Protein AF-A0A383A325-F1 (afdb_monomer)

Organism: NCBI:txid408172

Secondary structure (DSSP, 8-state):
-HHHHHHHHHHHHHTSS--SS-HHHHHHHHHHHHHHHHH-GGG--TTSGGG--S-PPPTTS-----SS---PPPP--S--

Structure (mmCIF, N/CA/C/O backbone):
data_AF-A0A383A325-F1
#
_entry.id   AF-A0A383A325-F1
#
loop_
_atom_site.group_PDB
_atom_site.id
_atom_site.type_symbol
_atom_site.label_atom_id
_atom_site.label_alt_id
_atom_site.label_comp_id
_atom_site.label_asym_id
_atom_site.label_entity_id
_atom_site.label_seq_id
_atom_site.pdbx_PDB_ins_code
_atom_site.Cartn_x
_atom_site.Cartn_y
_atom_site.Cartn_z
_atom_site.occupancy
_atom_site.B_iso_or_equiv
_atom_site.auth_seq_id
_atom_site.auth_comp_id
_atom_site.auth_asym_id
_atom_site.auth_atom_id
_atom_site.pdbx_PDB_model_num
ATOM 1 N N . VAL A 1 1 ? -8.880 -11.697 3.551 1.00 83.62 1 VAL A N 1
ATOM 2 C CA . VAL A 1 1 ? -9.726 -11.323 2.393 1.00 83.62 1 VAL A CA 1
ATOM 3 C C . VAL A 1 1 ? -9.350 -9.936 1.887 1.00 83.62 1 VAL A C 1
ATOM 5 O O . VAL A 1 1 ? -8.749 -9.883 0.828 1.00 83.62 1 VAL A O 1
ATOM 8 N N . LEU A 1 2 ? -9.548 -8.855 2.656 1.00 92.31 2 LEU A N 1
ATOM 9 C CA . LEU A 1 2 ? -9.209 -7.486 2.219 1.00 92.31 2 LEU A CA 1
ATOM 10 C C . LEU A 1 2 ? -7.726 -7.292 1.844 1.00 92.31 2 LEU A C 1
ATOM 12 O O . LEU A 1 2 ? -7.416 -6.859 0.741 1.00 92.31 2 LEU A O 1
ATOM 16 N N . ALA A 1 3 ? -6.793 -7.720 2.702 1.00 91.75 3 ALA A N 1
ATOM 17 C CA . ALA A 1 3 ? -5.359 -7.647 2.392 1.00 91.75 3 ALA A CA 1
ATOM 18 C C . ALA A 1 3 ? -4.968 -8.429 1.120 1.00 91.75 3 ALA A C 1
ATOM 20 O O . ALA A 1 3 ? -4.009 -8.089 0.438 1.00 91.75 3 ALA A O 1
ATOM 21 N N . GLU A 1 4 ? -5.699 -9.494 0.788 1.00 92.44 4 GLU A N 1
ATOM 22 C CA . GLU A 1 4 ? -5.461 -10.266 -0.434 1.00 92.44 4 GLU A CA 1
ATOM 23 C C . GLU A 1 4 ? -6.024 -9.561 -1.668 1.00 92.44 4 GLU A C 1
ATOM 25 O O . GLU A 1 4 ? -5.402 -9.588 -2.724 1.00 92.44 4 GLU A O 1
ATOM 30 N N . GLU A 1 5 ? -7.165 -8.893 -1.527 1.00 95.25 5 GLU A N 1
ATOM 3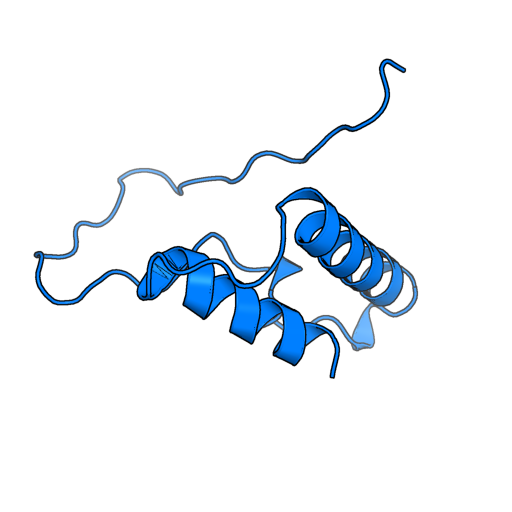1 C CA . GLU A 1 5 ? -7.746 -8.055 -2.568 1.00 95.25 5 GLU A CA 1
ATOM 32 C C . GLU A 1 5 ? -6.829 -6.890 -2.937 1.00 95.25 5 GLU A C 1
ATOM 34 O O . GLU A 1 5 ? -6.482 -6.754 -4.109 1.00 95.25 5 GLU A O 1
ATOM 39 N N . ILE A 1 6 ? -6.334 -6.148 -1.944 1.00 95.12 6 ILE A N 1
ATOM 40 C CA . ILE A 1 6 ? -5.371 -5.057 -2.157 1.00 95.12 6 ILE A CA 1
ATOM 41 C C . ILE A 1 6 ? -4.113 -5.581 -2.860 1.00 95.12 6 ILE A C 1
ATOM 43 O O . ILE A 1 6 ? -3.707 -5.017 -3.869 1.00 95.12 6 ILE A O 1
ATOM 47 N N . ARG A 1 7 ? -3.566 -6.736 -2.445 1.00 93.19 7 ARG A N 1
ATOM 48 C CA . ARG A 1 7 ? -2.408 -7.351 -3.126 1.00 93.19 7 ARG A CA 1
ATOM 49 C C . ARG A 1 7 ? -2.658 -7.678 -4.598 1.00 93.19 7 ARG A C 1
ATOM 51 O O . ARG A 1 7 ? -1.725 -7.622 -5.400 1.00 93.19 7 ARG A O 1
ATOM 58 N N . ARG A 1 8 ? -3.884 -8.058 -4.973 1.00 94.38 8 ARG A N 1
ATOM 59 C CA . ARG A 1 8 ? -4.226 -8.288 -6.387 1.00 94.38 8 ARG A CA 1
ATOM 60 C C . ARG A 1 8 ? -4.177 -6.982 -7.174 1.00 94.38 8 ARG A C 1
ATOM 62 O O . ARG A 1 8 ? -3.645 -6.980 -8.281 1.00 94.38 8 ARG A O 1
ATOM 69 N N . HIS A 1 9 ? -4.671 -5.893 -6.592 1.00 95.31 9 HIS A N 1
ATOM 70 C CA . HIS A 1 9 ? -4.609 -4.566 -7.203 1.00 95.31 9 HIS A CA 1
ATOM 71 C C . HIS A 1 9 ? -3.178 -4.019 -7.260 1.00 95.31 9 HIS A C 1
ATOM 73 O O . HIS A 1 9 ? -2.775 -3.531 -8.312 1.00 95.31 9 HIS A O 1
ATOM 79 N N . ASP A 1 10 ? -2.370 -4.218 -6.215 1.00 92.88 10 ASP A N 1
ATOM 80 C CA . ASP A 1 10 ? -0.940 -3.880 -6.215 1.00 92.88 10 ASP A CA 1
ATOM 81 C C . ASP A 1 10 ? -0.198 -4.582 -7.347 1.00 92.88 10 ASP A C 1
ATOM 83 O O . ASP A 1 10 ? 0.586 -3.970 -8.067 1.00 92.88 10 ASP A O 1
ATOM 87 N N . HIS A 1 11 ? -0.436 -5.882 -7.525 1.00 91.94 11 HIS A N 1
ATOM 88 C CA . HIS A 1 11 ? 0.195 -6.639 -8.599 1.00 91.94 11 HIS A CA 1
ATOM 89 C C . HIS A 1 11 ? -0.231 -6.116 -9.976 1.00 91.94 11 HIS A C 1
ATOM 91 O O . HIS A 1 11 ? 0.608 -5.927 -10.857 1.00 91.94 11 HIS A O 1
ATOM 97 N N . ALA A 1 12 ? -1.525 -5.851 -10.156 1.00 94.06 12 ALA A N 1
ATOM 98 C CA . ALA A 1 12 ? -2.057 -5.289 -11.390 1.00 94.06 12 ALA A CA 1
ATOM 99 C C . ALA A 1 12 ? -1.429 -3.919 -11.715 1.00 94.06 12 ALA A C 1
ATOM 101 O O . ALA A 1 12 ? -1.017 -3.684 -12.848 1.00 94.06 12 ALA A O 1
ATOM 102 N N . TYR A 1 13 ? -1.264 -3.056 -10.709 1.00 92.81 13 TYR A N 1
ATOM 103 C CA . TYR A 1 13 ? -0.686 -1.722 -10.858 1.00 92.81 13 TYR A CA 1
ATOM 104 C C . TYR A 1 13 ? 0.841 -1.744 -11.044 1.00 92.81 13 TYR A C 1
ATOM 106 O O . TYR A 1 13 ? 1.350 -1.250 -12.048 1.00 92.81 13 TYR A O 1
ATOM 114 N N . TYR A 1 14 ? 1.586 -2.342 -10.109 1.00 89.31 14 TYR A N 1
ATOM 115 C CA . TYR A 1 14 ? 3.052 -2.267 -10.080 1.00 89.31 14 TYR A CA 1
ATOM 116 C C . TYR A 1 14 ? 3.756 -3.250 -11.017 1.00 89.31 14 TYR A C 1
ATOM 118 O O . TYR A 1 14 ? 4.882 -2.978 -11.427 1.00 89.31 14 TYR A O 1
ATOM 126 N N . VAL A 1 15 ? 3.152 -4.409 -11.300 1.00 88.56 15 VAL A N 1
ATOM 127 C CA . VAL A 1 15 ? 3.812 -5.485 -12.063 1.00 88.56 15 VAL A CA 1
ATOM 128 C C . VAL A 1 15 ? 3.254 -5.587 -13.473 1.00 88.56 15 VAL A C 1
ATOM 130 O O . VAL A 1 15 ? 4.024 -5.668 -14.425 1.00 88.56 15 VAL A O 1
ATOM 133 N N . LEU A 1 16 ? 1.927 -5.588 -13.612 1.00 90.50 16 LEU A N 1
ATOM 134 C CA . LEU A 1 16 ? 1.281 -5.753 -14.916 1.00 90.50 16 LEU A CA 1
ATOM 135 C C . LEU A 1 16 ? 1.102 -4.431 -15.668 1.00 90.50 16 LEU A C 1
ATOM 137 O O . LEU A 1 16 ? 0.924 -4.461 -16.879 1.00 90.50 16 LEU A O 1
ATOM 141 N N . ALA A 1 17 ? 1.160 -3.291 -14.969 1.00 91.19 17 ALA A N 1
ATOM 142 C CA . ALA A 1 17 ? 0.777 -1.984 -15.508 1.00 91.19 17 ALA A CA 1
ATOM 143 C C . ALA A 1 17 ? -0.653 -1.975 -16.103 1.00 91.19 17 ALA A C 1
ATOM 145 O O . ALA A 1 17 ? -0.949 -1.241 -17.045 1.00 91.19 17 ALA A O 1
ATOM 146 N N . GLU A 1 18 ? -1.545 -2.786 -15.528 1.00 95.44 18 GLU A N 1
ATOM 147 C CA . GLU A 1 18 ? -2.941 -2.983 -15.934 1.00 95.44 18 GLU A CA 1
ATOM 148 C C . GLU A 1 18 ? -3.868 -2.791 -14.719 1.00 95.44 18 GLU A C 1
ATOM 150 O O . GLU A 1 18 ? -4.426 -3.761 -14.202 1.00 95.44 18 GLU A O 1
ATOM 155 N N . PRO A 1 19 ? -4.025 -1.559 -14.196 1.00 94.25 19 PRO A N 1
ATOM 156 C CA . PRO A 1 19 ? -4.877 -1.313 -13.037 1.00 94.25 19 PRO A CA 1
ATOM 157 C C . PRO A 1 19 ? -6.326 -1.732 -13.309 1.00 94.25 19 PRO A C 1
ATOM 159 O O . PRO A 1 19 ? -6.917 -1.378 -14.328 1.00 94.25 19 PRO A O 1
ATOM 162 N N . THR A 1 20 ? -6.908 -2.481 -12.373 1.00 95.88 20 THR A N 1
ATOM 163 C CA . THR A 1 20 ? -8.273 -3.022 -12.499 1.00 95.88 20 THR A CA 1
ATOM 164 C C . THR A 1 20 ? -9.338 -2.165 -11.816 1.00 95.88 20 THR A C 1
ATOM 166 O O . THR A 1 20 ? -10.523 -2.429 -11.992 1.00 95.88 20 THR A O 1
ATOM 169 N N . ILE A 1 21 ? -8.919 -1.203 -10.992 1.00 96.38 21 ILE A N 1
ATOM 170 C CA . ILE A 1 21 ? -9.765 -0.279 -10.226 1.00 96.38 21 ILE A CA 1
ATOM 171 C C . ILE A 1 21 ? -9.150 1.122 -10.279 1.00 96.38 21 ILE A C 1
ATOM 173 O O . ILE A 1 21 ? -7.961 1.251 -10.586 1.00 96.38 21 ILE A O 1
ATOM 177 N N . SER A 1 22 ? -9.936 2.161 -10.001 1.00 96.25 22 SER A N 1
ATOM 178 C CA . SER A 1 22 ? -9.405 3.527 -9.918 1.00 96.25 22 SER A CA 1
ATOM 179 C C . SER A 1 22 ? -8.616 3.763 -8.630 1.00 96.25 22 SER A C 1
ATOM 181 O O . SER A 1 22 ? -8.852 3.105 -7.616 1.00 96.25 22 SER A O 1
ATOM 183 N N . ASP A 1 23 ? -7.747 4.775 -8.638 1.00 92.50 23 ASP A N 1
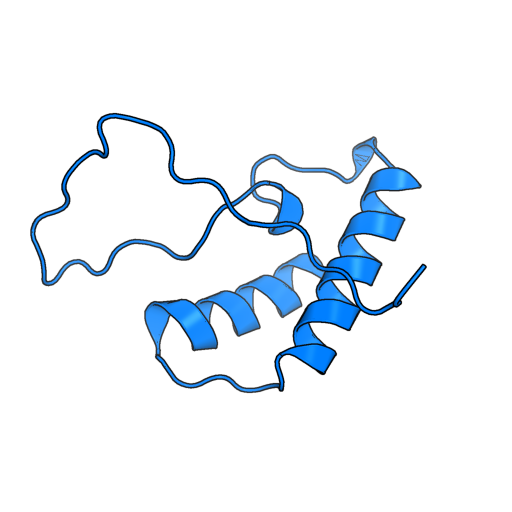ATOM 184 C CA . ASP A 1 23 ? -6.973 5.188 -7.457 1.00 92.50 23 ASP A CA 1
ATOM 185 C C . ASP A 1 23 ? -7.884 5.437 -6.245 1.00 92.50 23 ASP A C 1
ATOM 187 O O . ASP A 1 23 ? -7.642 4.922 -5.163 1.00 92.50 23 ASP A O 1
ATOM 191 N N . SER A 1 24 ? -9.020 6.112 -6.441 1.00 93.56 24 SER A N 1
ATOM 192 C CA . SER A 1 24 ? -9.997 6.360 -5.373 1.00 93.56 24 SER A CA 1
ATOM 193 C C . SER A 1 24 ? -10.636 5.092 -4.790 1.00 93.56 24 SER A C 1
ATOM 195 O O . SER A 1 24 ? -10.977 5.058 -3.606 1.00 93.56 24 SER A O 1
ATOM 197 N N . GLU A 1 25 ? -10.839 4.054 -5.606 1.00 95.94 25 GLU A N 1
ATOM 198 C CA . GLU A 1 25 ? -11.358 2.766 -5.143 1.00 95.94 25 GLU A CA 1
ATOM 199 C C . GLU A 1 25 ? -10.290 2.026 -4.340 1.00 95.94 25 GLU A C 1
ATOM 201 O O . GLU A 1 25 ? -10.595 1.498 -3.268 1.00 95.94 25 GLU A O 1
ATOM 206 N N . TYR A 1 26 ? -9.045 2.049 -4.822 1.00 95.25 26 TYR A N 1
ATOM 207 C CA . TYR A 1 26 ? -7.890 1.500 -4.118 1.00 95.25 26 TYR A CA 1
ATOM 208 C C . TYR A 1 26 ? -7.704 2.182 -2.759 1.00 95.25 26 TYR A C 1
ATOM 210 O O . TYR A 1 26 ? -7.631 1.513 -1.731 1.00 95.25 26 TYR A O 1
ATOM 218 N N . ASP A 1 27 ? -7.733 3.511 -2.737 1.00 93.38 27 ASP A N 1
ATOM 219 C CA . ASP A 1 27 ? -7.572 4.327 -1.536 1.00 93.38 27 ASP A CA 1
ATOM 220 C C . ASP A 1 27 ? -8.636 4.028 -0.477 1.00 93.38 27 ASP A C 1
ATOM 222 O O . ASP A 1 27 ? -8.352 4.024 0.723 1.00 93.38 27 ASP A O 1
ATOM 226 N N . ARG A 1 28 ? -9.872 3.741 -0.907 1.00 94.69 28 ARG A N 1
ATOM 227 C CA . ARG A 1 28 ? -10.951 3.328 -0.003 1.00 94.69 28 ARG A CA 1
ATOM 228 C C . ARG A 1 28 ? -10.660 1.969 0.631 1.00 94.69 28 ARG A C 1
ATOM 230 O O . ARG A 1 28 ? -10.816 1.839 1.841 1.00 94.69 28 ARG A O 1
ATOM 237 N N . LEU A 1 29 ? -10.241 0.983 -0.165 1.00 95.50 29 LEU A N 1
ATOM 238 C CA . LEU A 1 29 ? -9.880 -0.349 0.340 1.00 95.50 29 LEU A CA 1
ATOM 239 C C . LEU A 1 29 ? -8.688 -0.270 1.297 1.00 95.50 29 LEU A C 1
ATOM 241 O O . LEU A 1 29 ? -8.682 -0.908 2.348 1.00 95.50 29 LEU A O 1
ATOM 245 N N . TYR A 1 30 ? -7.688 0.536 0.945 1.00 94.31 30 TYR A N 1
ATOM 246 C CA . TYR A 1 30 ? -6.500 0.735 1.760 1.00 94.31 30 TYR A CA 1
ATOM 247 C C . TYR A 1 30 ? -6.840 1.411 3.092 1.00 94.31 30 TYR A C 1
ATOM 249 O O . TYR A 1 30 ? -6.380 0.961 4.137 1.00 94.31 30 TYR A O 1
ATOM 257 N N . ARG A 1 31 ? -7.711 2.428 3.090 1.00 94.00 31 ARG A N 1
ATOM 258 C CA . ARG A 1 31 ? -8.196 3.054 4.329 1.00 94.00 31 ARG A CA 1
ATOM 259 C C . ARG A 1 31 ? -8.966 2.074 5.213 1.00 94.00 31 ARG A C 1
ATOM 261 O O . ARG A 1 31 ? -8.703 2.023 6.405 1.00 94.00 31 ARG A O 1
ATOM 268 N N . GLU A 1 32 ? -9.833 1.245 4.632 1.00 95.44 32 GLU A N 1
ATOM 269 C CA . GLU A 1 32 ? -10.533 0.192 5.381 1.00 95.44 32 GLU A CA 1
ATOM 270 C C . GLU A 1 32 ? -9.553 -0.797 6.038 1.00 95.44 32 GLU A C 1
ATOM 272 O O . GLU A 1 32 ? -9.765 -1.218 7.174 1.00 95.44 32 GLU A O 1
ATOM 277 N N . LEU A 1 33 ? -8.449 -1.139 5.361 1.00 94.62 33 LEU A N 1
ATOM 278 C CA . LEU A 1 33 ? -7.396 -1.975 5.942 1.00 94.62 33 LEU A CA 1
ATOM 279 C C . LEU A 1 33 ? -6.733 -1.291 7.1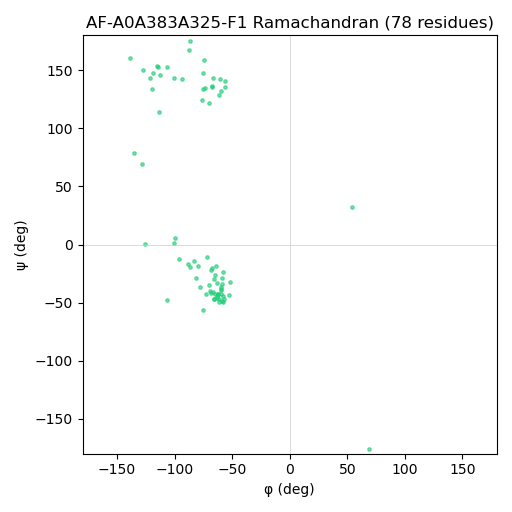45 1.00 94.62 33 LEU A C 1
ATOM 281 O O . LEU A 1 33 ? -6.566 -1.939 8.176 1.00 94.62 33 LEU A O 1
ATOM 285 N N . LEU A 1 34 ? -6.378 -0.009 7.021 1.00 93.25 34 LEU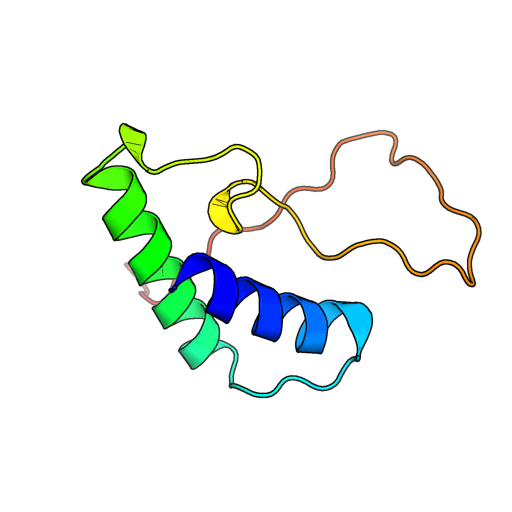 A N 1
ATOM 286 C CA . LEU A 1 34 ? -5.759 0.749 8.113 1.00 93.25 34 LEU A CA 1
ATOM 287 C C . LEU A 1 34 ? -6.685 0.843 9.328 1.00 93.25 34 LEU A C 1
ATOM 289 O O . LEU A 1 34 ? -6.252 0.542 10.438 1.00 93.25 34 LEU A O 1
ATOM 293 N N . ASP A 1 35 ? -7.961 1.174 9.115 1.00 95.00 35 ASP A N 1
ATOM 294 C CA . ASP A 1 35 ? -8.956 1.282 10.188 1.00 95.00 35 ASP A CA 1
ATOM 295 C C . ASP A 1 35 ? -9.112 -0.059 10.935 1.00 95.00 35 ASP A C 1
ATOM 297 O O . ASP A 1 35 ? -9.222 -0.102 12.164 1.00 95.00 35 ASP A O 1
ATOM 301 N N . LEU A 1 36 ? -9.086 -1.180 10.204 1.00 94.31 36 LEU A N 1
ATOM 302 C CA . LEU A 1 36 ? -9.148 -2.523 10.788 1.00 94.31 36 LEU A CA 1
ATOM 303 C C . LEU A 1 36 ? -7.894 -2.877 11.590 1.00 94.31 36 LEU A C 1
ATOM 305 O O . LEU A 1 36 ? -8.006 -3.482 12.658 1.00 94.31 36 LEU A O 1
ATOM 309 N N . GLU A 1 37 ? -6.709 -2.538 11.088 1.00 94.94 37 GLU A N 1
ATOM 310 C CA . GLU A 1 37 ? -5.442 -2.795 11.780 1.00 94.94 37 GLU A CA 1
ATOM 311 C C . GLU A 1 37 ? -5.278 -1.914 13.022 1.00 94.94 37 GLU A C 1
ATOM 313 O O . GLU A 1 37 ? -4.778 -2.390 14.043 1.00 94.94 37 GLU A O 1
ATOM 318 N N . GLU A 1 38 ? -5.763 -0.673 12.981 1.00 94.31 38 GLU A N 1
ATOM 319 C CA . GLU A 1 38 ? -5.805 0.220 14.140 1.00 94.31 38 GLU A CA 1
ATOM 320 C C . GLU A 1 38 ? -6.767 -0.308 15.213 1.00 94.31 38 GLU A C 1
ATOM 322 O O . GLU A 1 38 ? -6.405 -0.404 16.390 1.00 94.31 38 GLU A O 1
ATOM 327 N N . ALA A 1 39 ? -7.976 -0.720 14.816 1.00 96.12 39 ALA A N 1
ATOM 328 C CA . ALA A 1 39 ? -8.961 -1.296 15.730 1.00 96.12 39 ALA A CA 1
ATOM 329 C C . ALA A 1 39 ? -8.513 -2.652 16.307 1.00 96.12 39 ALA A C 1
ATOM 331 O O . ALA A 1 39 ? -8.886 -3.018 17.428 1.00 96.12 39 ALA A O 1
ATOM 332 N N . HIS A 1 40 ? -7.708 -3.405 15.554 1.00 93.94 40 HIS A N 1
ATOM 333 C CA . HIS A 1 40 ? -7.244 -4.737 15.924 1.00 93.94 40 HIS A CA 1
ATOM 334 C C . HIS A 1 40 ? -5.741 -4.918 15.657 1.00 93.94 40 HIS A C 1
ATOM 336 O O . HIS A 1 40 ? -5.365 -5.641 14.730 1.00 93.94 40 HIS A O 1
ATOM 342 N N . PRO A 1 41 ? -4.856 -4.403 16.533 1.00 91.25 41 PRO A N 1
ATOM 343 C CA . PRO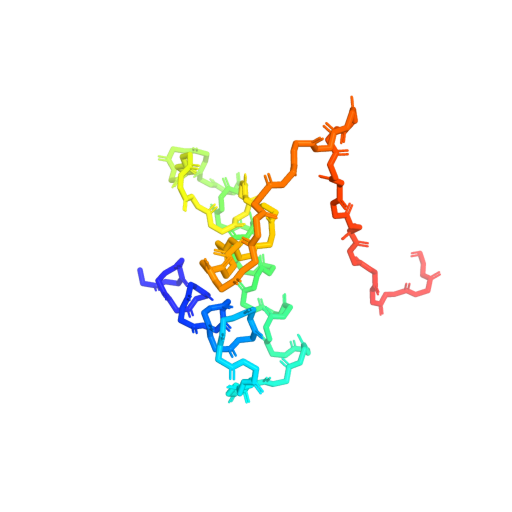 A 1 41 ? -3.405 -4.468 16.321 1.00 91.25 41 PRO A CA 1
ATOM 344 C C . PRO A 1 41 ? -2.843 -5.890 16.166 1.00 91.25 41 PRO A C 1
ATOM 346 O O . PRO A 1 41 ? -1.794 -6.089 15.562 1.00 91.25 41 PRO A O 1
ATOM 349 N N . GLY A 1 42 ? -3.542 -6.905 16.690 1.00 91.25 42 GLY A N 1
ATOM 350 C CA . GLY A 1 42 ? -3.172 -8.315 16.525 1.00 91.25 42 GLY A CA 1
ATOM 351 C C . GLY A 1 42 ? -3.403 -8.886 15.118 1.00 91.25 42 GLY A C 1
ATOM 352 O O . GLY A 1 42 ? -2.955 -9.998 14.851 1.00 91.25 42 GLY A O 1
ATOM 353 N N . LEU A 1 43 ? -4.106 -8.163 14.237 1.00 88.25 43 LEU A N 1
ATOM 354 C CA . LEU A 1 43 ? -4.294 -8.530 12.829 1.00 88.25 43 LEU A CA 1
ATOM 355 C C . LEU A 1 43 ? -3.177 -8.001 11.926 1.00 88.25 43 LEU A C 1
ATOM 357 O O . LEU A 1 43 ? -3.037 -8.492 10.808 1.00 88.25 43 LEU A O 1
ATOM 361 N N . MET A 1 44 ? -2.387 -7.032 12.397 1.00 89.50 44 MET A N 1
ATOM 362 C CA . MET A 1 44 ? -1.308 -6.446 11.613 1.00 89.50 44 MET A CA 1
ATOM 363 C C . MET A 1 44 ? -0.176 -7.463 11.441 1.00 89.50 44 MET A C 1
ATOM 365 O O . MET A 1 44 ? 0.401 -7.959 12.412 1.00 89.50 44 MET A O 1
ATOM 369 N N . THR A 1 45 ? 0.157 -7.775 10.191 1.00 88.38 45 THR A N 1
ATOM 370 C CA . THR A 1 45 ? 1.237 -8.701 9.842 1.00 88.38 45 THR A CA 1
ATOM 371 C C . THR A 1 45 ? 2.351 -7.982 9.092 1.00 88.38 45 THR A C 1
ATOM 373 O O . THR A 1 45 ? 2.127 -6.987 8.407 1.00 88.38 45 THR A O 1
ATOM 376 N N . ALA A 1 46 ? 3.576 -8.505 9.180 1.00 86.62 46 ALA A N 1
ATOM 377 C CA . ALA A 1 46 ? 4.732 -7.924 8.488 1.00 86.62 46 ALA A CA 1
ATOM 378 C C . ALA A 1 46 ? 4.615 -7.961 6.948 1.00 86.62 46 ALA A C 1
ATOM 380 O O . ALA A 1 46 ? 5.335 -7.251 6.252 1.00 86.62 46 ALA A O 1
ATOM 381 N N . ASP A 1 47 ? 3.736 -8.806 6.407 1.00 84.50 47 ASP A N 1
ATOM 382 C CA . ASP A 1 47 ? 3.432 -8.915 4.980 1.00 84.50 47 ASP A CA 1
ATOM 383 C C . ASP A 1 47 ? 2.146 -8.173 4.570 1.00 84.50 47 ASP A C 1
ATOM 385 O O . ASP A 1 47 ? 1.723 -8.285 3.412 1.00 84.50 47 ASP A O 1
ATOM 389 N N . SER A 1 48 ? 1.526 -7.427 5.492 1.00 90.06 48 SER A N 1
ATOM 390 C CA . SER A 1 48 ? 0.359 -6.602 5.194 1.00 90.06 48 SER A CA 1
ATOM 391 C C . SER A 1 48 ? 0.698 -5.539 4.139 1.00 90.06 48 SER A C 1
ATOM 393 O O . SER A 1 48 ? 1.802 -4.982 4.170 1.00 90.06 48 SER A O 1
ATOM 395 N N . PRO A 1 49 ? -0.227 -5.228 3.207 1.00 90.31 49 PRO A N 1
ATOM 396 C CA . PRO A 1 49 ? -0.064 -4.114 2.276 1.00 90.31 49 PRO A CA 1
ATOM 397 C C . PRO A 1 49 ? 0.269 -2.789 2.970 1.00 90.31 49 PRO A C 1
ATOM 399 O O . PRO A 1 49 ? 1.054 -2.019 2.429 1.00 90.31 49 PRO A O 1
ATOM 402 N N . SER A 1 50 ? -0.239 -2.560 4.188 1.00 89.62 50 SER A N 1
ATOM 403 C CA . SER A 1 50 ? 0.025 -1.334 4.956 1.00 89.62 50 SER A CA 1
ATOM 404 C C . SER A 1 50 ? 1.478 -1.178 5.418 1.00 89.62 50 SER A C 1
ATOM 406 O O . SER A 1 50 ? 1.922 -0.075 5.725 1.00 89.62 50 SER A O 1
ATOM 408 N N . GLN A 1 51 ? 2.233 -2.280 5.470 1.00 87.44 51 GLN A N 1
ATOM 409 C CA . GLN A 1 51 ? 3.616 -2.328 5.955 1.00 87.44 51 GLN A CA 1
ATOM 410 C C . GLN A 1 51 ? 4.643 -2.340 4.814 1.00 87.44 51 GLN A C 1
ATOM 412 O O . GLN A 1 51 ? 5.849 -2.454 5.053 1.00 87.44 51 GLN A O 1
ATOM 417 N N . ARG A 1 52 ? 4.191 -2.277 3.557 1.00 82.88 52 ARG A N 1
ATOM 418 C CA . ARG A 1 52 ? 5.034 -2.429 2.367 1.00 82.88 52 ARG A CA 1
ATOM 419 C C . ARG A 1 52 ? 5.009 -1.172 1.512 1.00 82.88 52 ARG A C 1
ATOM 421 O O . ARG A 1 52 ? 3.999 -0.496 1.401 1.00 82.88 52 ARG A O 1
ATOM 428 N N . ILE A 1 53 ? 6.135 -0.901 0.855 1.00 76.88 53 ILE A N 1
ATOM 429 C CA . ILE A 1 53 ? 6.266 0.203 -0.099 1.00 76.88 53 ILE A CA 1
ATOM 430 C C . ILE A 1 53 ? 6.486 -0.394 -1.488 1.00 76.88 53 ILE A C 1
ATOM 432 O O . ILE A 1 53 ? 7.517 -1.020 -1.742 1.00 76.88 53 ILE A O 1
ATOM 436 N N . GLY A 1 54 ? 5.512 -0.186 -2.375 1.00 72.38 54 GLY A N 1
ATOM 437 C CA . GLY A 1 54 ? 5.570 -0.585 -3.780 1.00 72.38 54 GLY A CA 1
ATOM 438 C C . GLY A 1 54 ? 5.543 -2.097 -4.051 1.00 72.38 54 GLY A C 1
ATOM 439 O O . GLY A 1 54 ? 5.392 -2.941 -3.162 1.00 72.38 54 GLY A O 1
ATOM 440 N N . GLY A 1 55 ? 5.689 -2.434 -5.335 1.00 70.31 55 GLY A N 1
ATOM 441 C CA . GLY A 1 55 ? 5.743 -3.807 -5.838 1.00 70.31 55 GLY A CA 1
ATOM 442 C C . GLY A 1 55 ? 7.142 -4.434 -5.821 1.00 70.31 55 GLY A C 1
ATOM 443 O O . GLY A 1 55 ? 8.151 -3.801 -5.510 1.00 70.31 55 GLY A O 1
ATOM 444 N N . LYS A 1 56 ? 7.213 -5.721 -6.183 1.00 74.62 56 LYS A N 1
ATOM 445 C CA . LYS A 1 56 ? 8.495 -6.413 -6.376 1.00 74.62 56 LYS A CA 1
ATOM 446 C C . LYS A 1 56 ? 9.207 -5.829 -7.612 1.00 74.62 56 LYS A C 1
ATOM 448 O O . LYS A 1 56 ? 8.550 -5.693 -8.642 1.00 74.62 56 LYS A O 1
ATOM 453 N N . PRO A 1 57 ? 10.523 -5.547 -7.553 1.00 74.00 57 PRO A N 1
ATOM 454 C CA . PRO A 1 57 ? 11.278 -5.116 -8.725 1.00 74.00 57 PRO A CA 1
ATOM 455 C C . PRO A 1 57 ? 11.177 -6.128 -9.870 1.00 74.00 57 PRO A C 1
ATOM 457 O O . PRO A 1 57 ? 11.224 -7.342 -9.637 1.00 74.00 57 PRO A O 1
ATOM 460 N N . VAL A 1 58 ? 11.069 -5.620 -11.096 1.00 77.25 58 VAL A N 1
ATOM 461 C CA . VAL A 1 58 ? 11.102 -6.429 -12.321 1.00 77.25 58 VAL A CA 1
ATOM 462 C C . VAL A 1 58 ? 12.491 -7.052 -12.510 1.00 77.25 58 VAL A C 1
ATOM 464 O O . VAL A 1 58 ? 13.506 -6.447 -12.163 1.00 77.25 58 VAL A O 1
ATOM 467 N N . SER A 1 59 ? 12.551 -8.283 -13.018 1.00 80.25 59 SER A N 1
ATOM 468 C CA . SER A 1 59 ? 13.802 -9.056 -13.126 1.00 80.25 59 SER A CA 1
ATOM 469 C C . SER A 1 59 ? 14.635 -8.730 -14.366 1.00 80.25 59 SER A C 1
ATOM 471 O O . SER A 1 59 ? 15.798 -9.115 -14.450 1.00 80.25 59 SER A O 1
ATOM 473 N N . GLU A 1 60 ? 14.038 -8.037 -15.330 1.00 86.31 60 GLU A N 1
ATOM 474 C CA . GLU A 1 60 ? 14.622 -7.662 -16.616 1.00 86.31 60 GLU A CA 1
ATOM 475 C C . GLU A 1 60 ? 15.743 -6.626 -16.462 1.00 86.31 60 GLU A C 1
ATOM 477 O O . GLU A 1 60 ? 16.609 -6.521 -17.332 1.00 86.31 60 GLU A O 1
ATOM 482 N N . PHE A 1 61 ? 15.753 -5.887 -15.349 1.00 84.12 61 PHE A N 1
ATOM 483 C CA . PHE A 1 61 ? 16.772 -4.893 -15.034 1.00 84.12 61 PHE A CA 1
ATOM 484 C C . PHE A 1 61 ? 17.617 -5.315 -13.825 1.00 84.12 61 PHE A C 1
ATOM 486 O O . PHE A 1 61 ? 17.105 -5.931 -12.887 1.00 84.12 61 PHE A O 1
ATOM 493 N N . PRO A 1 62 ? 18.918 -4.967 -13.804 1.00 86.44 62 PRO A N 1
ATOM 494 C CA . PRO A 1 62 ? 19.742 -5.165 -12.621 1.00 86.44 62 PRO A CA 1
ATOM 495 C C . PRO A 1 62 ? 19.184 -4.352 -11.446 1.00 86.44 62 PRO A C 1
ATOM 497 O O . PRO A 1 62 ? 18.948 -3.149 -11.553 1.00 86.44 62 PRO A O 1
ATOM 500 N N . SER A 1 63 ? 18.979 -5.019 -10.309 1.00 86.88 63 SER A N 1
ATOM 501 C CA . SER A 1 63 ? 18.522 -4.368 -9.082 1.00 86.88 63 SER A CA 1
ATOM 502 C C . SER A 1 63 ? 19.654 -3.556 -8.456 1.00 86.88 63 SER A C 1
ATOM 504 O O . SER A 1 63 ? 20.767 -4.056 -8.285 1.00 86.88 63 SER A O 1
ATOM 506 N N . HIS A 1 64 ? 19.348 -2.330 -8.037 1.00 87.19 64 HIS A N 1
ATOM 507 C CA . HIS A 1 64 ? 20.266 -1.466 -7.304 1.00 87.19 64 HIS A CA 1
ATOM 508 C C . HIS A 1 64 ? 19.689 -1.123 -5.934 1.00 87.19 64 HIS A C 1
ATOM 510 O O . HIS A 1 64 ? 18.523 -0.758 -5.811 1.00 87.19 64 HIS A O 1
ATOM 516 N N . THR A 1 65 ? 20.515 -1.227 -4.895 1.00 89.25 65 THR A N 1
ATOM 517 C CA . THR A 1 65 ? 20.125 -0.816 -3.545 1.00 89.25 65 THR A CA 1
ATOM 518 C C . THR A 1 65 ? 20.161 0.704 -3.446 1.00 89.25 65 THR A C 1
ATOM 520 O O . THR A 1 65 ? 21.195 1.322 -3.703 1.00 89.25 65 THR A O 1
ATOM 523 N N . HIS A 1 66 ? 19.044 1.311 -3.049 1.00 88.94 66 HIS A N 1
ATOM 524 C CA . HIS A 1 66 ? 18.997 2.741 -2.763 1.00 88.94 66 HIS A CA 1
ATOM 525 C C . HIS A 1 66 ? 19.826 3.065 -1.510 1.00 88.94 66 HIS A C 1
ATOM 527 O O . HIS A 1 66 ? 19.756 2.351 -0.511 1.00 88.94 66 HIS A O 1
ATOM 533 N N . ALA A 1 67 ? 20.614 4.146 -1.557 1.00 93.69 67 ALA A N 1
ATOM 534 C CA . ALA A 1 67 ? 21.472 4.565 -0.441 1.00 93.69 67 ALA A CA 1
ATOM 535 C C . ALA A 1 67 ? 20.675 4.981 0.810 1.00 93.69 67 ALA A C 1
ATOM 537 O O . ALA A 1 67 ? 21.180 4.894 1.926 1.00 93.69 67 ALA A O 1
ATOM 538 N N . LEU A 1 68 ? 19.434 5.424 0.607 1.00 91.94 68 LEU A N 1
ATOM 539 C CA . LEU A 1 68 ? 18.453 5.714 1.644 1.00 91.94 68 LEU A CA 1
ATOM 540 C C . LEU A 1 68 ? 17.154 4.964 1.315 1.00 91.94 68 LEU A C 1
ATOM 542 O O . LEU A 1 68 ? 16.873 4.760 0.129 1.00 91.94 68 LEU A O 1
ATOM 546 N N . PRO A 1 69 ? 16.359 4.565 2.324 1.00 87.12 69 PRO A N 1
ATOM 547 C CA . PRO A 1 69 ? 15.054 3.959 2.090 1.00 87.12 69 PRO A CA 1
ATOM 548 C C . PRO A 1 69 ? 14.156 4.871 1.249 1.00 87.12 69 PRO A C 1
ATOM 550 O O . PRO A 1 69 ? 14.071 6.073 1.504 1.00 87.12 69 PRO A O 1
ATOM 553 N N . MET A 1 70 ? 13.475 4.297 0.256 1.00 86.50 70 MET A N 1
ATOM 554 C CA . MET A 1 70 ? 12.381 4.992 -0.420 1.00 86.50 70 MET A CA 1
ATOM 555 C C . MET A 1 70 ? 11.160 4.995 0.496 1.00 86.50 70 MET A C 1
ATOM 557 O O . MET A 1 70 ? 10.818 3.958 1.059 1.00 86.50 70 MET A O 1
ATOM 561 N N . MET A 1 71 ? 10.522 6.154 0.626 1.00 82.75 71 MET A N 1
ATOM 562 C CA . MET A 1 71 ? 9.321 6.351 1.435 1.00 82.75 71 MET A CA 1
ATOM 563 C C . MET A 1 71 ? 8.106 6.513 0.521 1.00 82.75 71 MET A C 1
ATOM 565 O O . MET A 1 71 ? 8.245 6.981 -0.611 1.00 82.75 71 MET A O 1
ATOM 569 N N . SER A 1 72 ? 6.924 6.157 1.023 1.00 81.44 72 S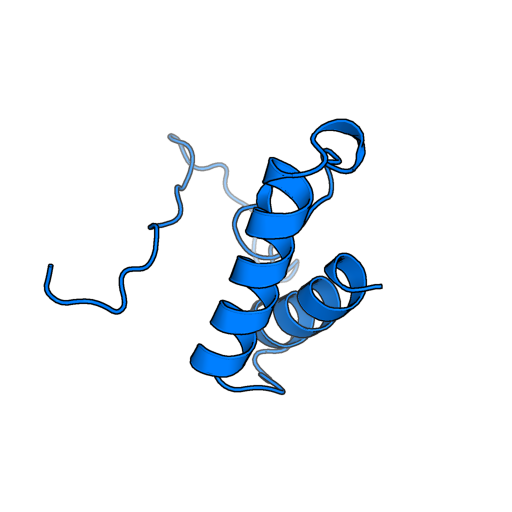ER A N 1
ATOM 570 C CA . SER A 1 72 ? 5.661 6.590 0.421 1.00 81.44 72 SER A CA 1
ATOM 571 C C . SER A 1 72 ? 5.236 7.941 1.000 1.00 81.44 72 SER A C 1
ATOM 573 O O . SER A 1 72 ? 5.785 8.399 2.005 1.00 81.44 72 SER A O 1
ATOM 575 N N . LEU A 1 73 ? 4.258 8.572 0.359 1.00 84.75 73 LEU A N 1
ATOM 576 C CA . LEU A 1 73 ? 3.531 9.708 0.910 1.00 84.75 73 LEU A CA 1
ATOM 577 C C . LEU A 1 73 ? 2.189 9.222 1.453 1.00 84.75 73 LEU A C 1
ATOM 579 O O . LEU A 1 73 ? 1.567 8.345 0.853 1.00 84.75 73 LEU A O 1
ATOM 583 N N . ASP A 1 74 ? 1.760 9.806 2.568 1.00 80.25 74 ASP A N 1
ATOM 584 C CA . ASP A 1 74 ? 0.383 9.663 3.028 1.00 80.25 74 ASP A CA 1
ATOM 585 C C . ASP A 1 74 ? -0.547 10.526 2.173 1.00 80.25 74 ASP A C 1
ATOM 587 O O . ASP A 1 74 ? -0.179 11.609 1.704 1.00 80.25 74 ASP A O 1
ATOM 591 N N . ASN A 1 75 ? -1.777 10.048 1.998 1.00 82.25 75 ASN A N 1
ATOM 592 C CA . ASN A 1 75 ? -2.781 10.715 1.181 1.00 82.25 75 ASN A CA 1
ATOM 593 C C . ASN A 1 75 ? -3.667 11.644 2.022 1.00 82.25 75 ASN A C 1
ATOM 595 O O . ASN A 1 75 ? -4.095 11.292 3.122 1.00 82.25 75 ASN A O 1
ATOM 599 N N . THR A 1 76 ? -4.041 12.791 1.450 1.00 81.50 76 THR A N 1
ATOM 600 C CA . THR A 1 76 ? -5.124 13.647 1.956 1.00 81.50 76 THR A CA 1
ATOM 601 C C . THR A 1 76 ? -6.204 13.826 0.891 1.00 81.50 76 THR A C 1
ATOM 603 O O . THR A 1 76 ? -5.906 13.925 -0.298 1.00 81.50 76 THR A O 1
ATOM 606 N N . TYR A 1 77 ? -7.463 13.867 1.326 1.00 80.31 77 TYR A N 1
ATOM 607 C CA . TYR A 1 77 ? -8.635 14.084 0.465 1.00 80.31 77 TYR A CA 1
ATOM 608 C C . TYR A 1 77 ? -9.501 15.255 0.949 1.00 80.31 77 TYR A C 1
ATOM 610 O O . TYR A 1 77 ? -10.527 15.556 0.339 1.00 80.31 77 TYR A O 1
ATOM 618 N N . SER A 1 78 ? -9.099 15.910 2.041 1.00 83.38 78 SER A N 1
ATOM 619 C CA . SER A 1 78 ? -9.730 17.105 2.596 1.00 83.38 78 SER A CA 1
ATOM 620 C C . SER A 1 78 ? -8.778 18.293 2.505 1.00 83.38 78 SER A C 1
ATOM 622 O O . SER A 1 78 ? -7.560 18.137 2.501 1.00 83.38 78 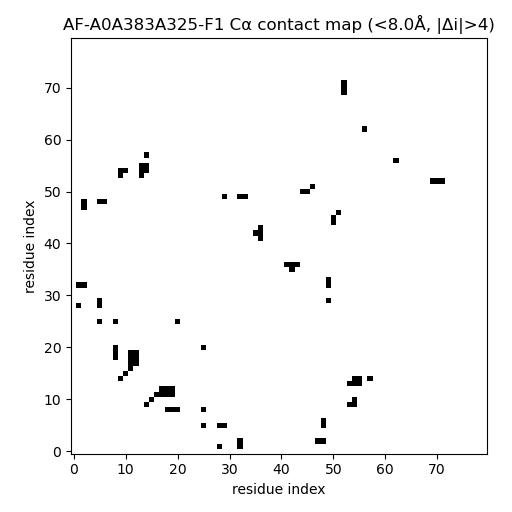SER A O 1
ATOM 624 N N . TYR A 1 79 ? -9.351 19.492 2.423 1.00 78.81 79 TYR A N 1
ATOM 625 C CA . TYR A 1 79 ? -8.587 20.741 2.481 1.00 78.81 79 TYR A CA 1
ATOM 626 C C . TYR A 1 79 ? -8.196 21.146 3.908 1.00 78.81 79 TYR A C 1
ATOM 628 O O . TYR A 1 79 ? -7.331 22.007 4.059 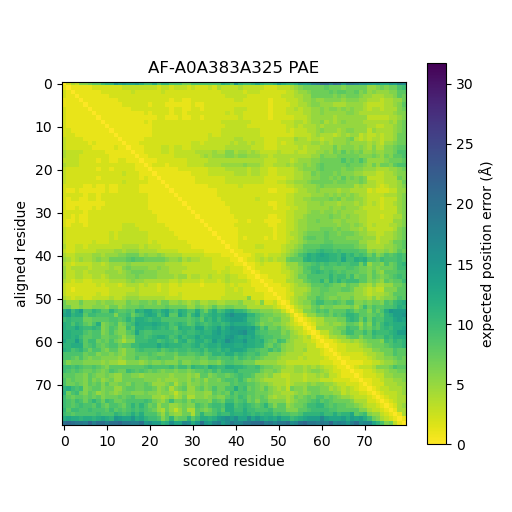1.00 78.81 79 TYR A O 1
ATOM 636 N N . GLU A 1 80 ? -8.877 20.583 4.912 1.00 70.50 80 GLU A N 1
ATOM 637 C CA . GLU A 1 80 ? -8.602 20.810 6.337 1.00 70.50 80 GLU A CA 1
ATOM 638 C C . GLU A 1 80 ? -7.317 20.122 6.800 1.00 70.50 80 GLU A C 1
ATOM 640 O O . GLU A 1 80 ? -7.046 19.000 6.308 1.00 70.50 80 GLU A O 1
#

pLDDT: mean 88.8, std 6.62, range [70.31, 96.38]

Sequence (80 aa):
VLAEEIRRHDHAYYVLAEPTISDSEYDRLYRELLDLEEAHPGLMTADSPSQRIGGKPVSEFPSHTHALPMMSLDNTYSYE

Radius of gyration: 14.27 Å; Cα contacts (8 Å, |Δi|>4): 47; chains: 1; bounding box: 33×32×33 Å

Solvent-accessible surface area (backbone atoms only — not comparable to full-atom values): 5366 Å² total; per-residue (Å²): 108,69,65,57,52,51,50,52,47,46,43,23,42,61,69,66,71,51,63,84,66,54,70,72,58,50,51,51,55,52,50,54,51,51,56,50,31,69,79,34,62,90,71,60,48,89,83,34,66,93,68,54,77,83,58,78,81,68,84,93,50,89,85,76,86,68,96,58,86,87,78,82,81,88,87,82,94,63,95,121

Mean predicted aligned error: 5.07 Å

Nearest PDB structures (foldseek):
  8jyd-assembly1_A  TM=9.448E-01  e=1.179E-05  Enterococcus faecalis V583
  5tt5-assembly1_A  TM=9.665E-01  e=1.897E-05  Escherichia coli K-12
  1tae-assembly1_A  TM=9.635E-01  e=2.490E-05  Enterococcus faecalis V583
  3pn1-assembly1_A  TM=6.536E-01  e=1.772E-05  Haemophilus influenzae
  1dgs-assembly2_B  TM=6.502E-01  e=4.912E-05  Thermus filiformis

Foldseek 3Di:
DLQVVLVVQLCCVQPVVHHPDDPVVSVVSVVVVVVVCVVPVVPDDCPGPVNDDGDDDDPVDDDDDDPDDDDDDDDDDDPD

=== Feature glossary ===
Key to the feature types in this record:

Secondary structure (8-state, DSSP). Secondary structure is the local, repeating backbone conformation. DSSP classifies it into eight states by reading the hydrogen-bond network: three helix types (H, G, I), two β types (E, B), two non-regular types (T, S), and unstructured coil (-).

Backbone torsions (φ/ψ). Backbone dihedral angles. Every residue except chain termini has a φ (preceding-C → N → Cα → C) and a ψ (N → Cα → C → next-N). They are reported in degrees following the IUPAC sign convention. Secondary structure is essentially a statement about which (φ, ψ) basin each residue occupies.

Predicted aligned error. Predicted Aligned Error (PAE) is an AlphaFold confidence matrix: entry (i, j) is the expected error in the position of residue j, in ångströms, when the prediction is superimposed on the true structure at residue i. Low PAE within a block of residues means that block is internally rigid and well-predicted; high PAE between two blocks means their relative placement is uncertain even if each block individually is confident.

B-factor. B-factor (Debye–Waller factor) reflects atomic displacement in the crystal lattice. It is an experimental observable (units Å²), not a prediction; low values mean the atom is pinned down, high values mean it moves or is heterogeneous across the crystal.

Secondary structure (3-state, P-SEA). Three-state secondary structure (P-SEA) collapses the eight DSSP classes into helix (a), strand (b), and coil (c). P-SEA assigns these from Cα geometry alone — distances and angles — without requiring backbone oxygens, so it works on any Cα trace.

Sequence. Primary structure: the covalent order of the twenty standard amino acids along the backbone. Two proteins with the same sequence will (almost always) fold to the same structure; two with 30% identity often share a fold but not the details.

pLDDT. pLDDT is the predicted lDDT-Cα score: AlphaFold's confidence that the local environment of each residue (all inter-atomic distances within 15 Å) is correctly placed. It is a per-residue number between 0 and 100, with higher meaning more reliable.

InterPro / GO / CATH / organism. Functional annotations link the protein to curated databases. InterPro entries identify conserved domains and families by matching the sequence against member-database signatures (Pfam, PROSITE, CDD, …). Gene Ontology (GO) terms describe molecular function, biological process, and cellular component in a controlled vocabulary. CATH places the structure in a hierarchical fold classification (Class/Architecture/Topology/Homologous-superfamily). The organism is the source species.

Contact-map, Ramachandran, and PAE plots. Three diagnostic plots accompany the record. The Cα contact map visualizes the tertiary structure as a 2D adjacency matrix (8 Å cutoff, sequence-local contacts suppressed). The Ramachandran plot shows the distribution of backbone (φ, ψ) torsions, with points in the α and β basins reflecting secondary structure content. The PAE plot shows AlphaFold's inter-residue confidence as a color matrix.

mmCIF coordinates. The mmCIF table is the protein's shape written out atom by atom. For each backbone N, Cα, C, and carbonyl O, it records an (x, y, z) coordinate triple in Å plus the residue type, chain letter, and residue number.

Radius of gyration, Cα contacts, bounding box. Three whole-structure scalars: the radius of gyration (RMS distance of Cα from centroid, in Å), the count of Cα–Cα contacts (pairs closer than 8 Å and separated by more than four residues in s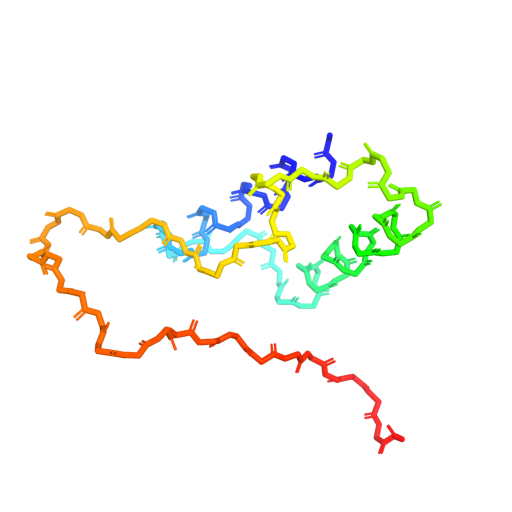equence — i.e. tertiary, not local, contacts), and the bounding-box dimensions. Together they distinguish compact globular folds from extended fibres or disordered chains.

Foldseek 3Di. The Foldseek 3Di string encodes local tertiary geometry as a 20-letter alphabet — one character per residue — derived from the relative positions of nearby Cα atoms. Unlike the amino-acid sequence, 3Di is a direct function of the 3D structure, so two proteins with the same fold have similar 3Di strings even at low sequence identity.

Rendered structure images. Six rendered views show the 3D structure from the faces of a cube — i.e. along ±x, ±y, ±z. Rendering representation is drawn randomly per protein from cartoon (secondary-structure ribbons), sticks (backbone bonds), or molecular surface; coloring is either N→C rainbow (blue at the N-terminus through red at the C-terminus) or one color per chain.

Nearest PDB structures. The Foldseek neighbor list gives the closest experimentally determined structures in the PDB, ranked by structural alignment. TM-score near 1 means near-identical fold; near 0.3 means only rough topology match. This is how one finds what a novel AlphaFold prediction most resembles in the solved-structure universe.

Solvent-accessible surface area. SASA measures how much of the protein is reachable by solvent. It is computed by rolling a water-sized probe over the atomic surface and summing the exposed area (Å²). Per-residue SASA distinguishes core (buried, low SASA) from surface (exposed, high SASA) residues; total SASA is a whole-molecule size measure.